Protein AF-A0A4U6WY59-F1 (afdb_monomer_lite)

Foldseek 3Di:
DDDDPDDDDDDDQQDDFAKDKDWDWDWDCPQVPDPPGIDIDIDIDIDGDDHDHDD

Radius of gyration: 16.02 Å; chains: 1; bounding box: 33×18×40 Å

Secondary structure (DSSP, 8-state):
-PPP--------TTSPSEEEEEEEEEEE-TTTTSSS--EEEEEEEEEEE-SS---

Structure (mmCIF, N/CA/C/O backbone):
data_AF-A0A4U6WY59-F1
#
_entry.id   AF-A0A4U6WY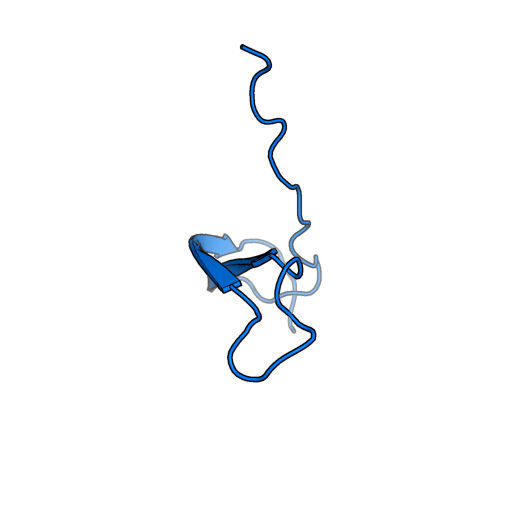59-F1
#
loop_
_atom_site.group_PDB
_atom_site.id
_atom_site.type_symbol
_atom_site.label_atom_id
_atom_site.label_alt_id
_atom_site.label_comp_id
_atom_site.label_asym_id
_atom_site.label_entity_id
_atom_site.label_seq_id
_atom_site.pdbx_PDB_ins_code
_atom_site.Cartn_x
_atom_site.Cartn_y
_atom_site.Cartn_z
_atom_site.occupancy
_atom_site.B_iso_or_equiv
_atom_site.auth_seq_id
_atom_site.auth_comp_id
_atom_site.auth_asym_id
_atom_site.auth_atom_id
_atom_site.pdbx_PDB_model_num
ATOM 1 N N . MET A 1 1 ? -12.506 9.632 -22.897 1.00 52.44 1 MET A N 1
ATOM 2 C CA . MET A 1 1 ? -11.520 9.240 -21.867 1.00 52.44 1 MET A CA 1
ATOM 3 C C . MET A 1 1 ? -12.230 8.280 -20.929 1.00 52.44 1 MET A C 1
ATOM 5 O O . MET A 1 1 ? -13.244 8.677 -20.371 1.00 52.44 1 MET A O 1
ATOM 9 N N . VAL A 1 2 ? -11.803 7.018 -20.844 1.00 67.31 2 VAL A N 1
ATOM 10 C CA . VAL A 1 2 ? -12.404 6.058 -19.901 1.00 67.31 2 VAL A CA 1
ATOM 11 C C . VAL A 1 2 ? -11.923 6.433 -18.495 1.00 67.31 2 VAL A C 1
ATOM 13 O O . VAL A 1 2 ? -10.711 6.563 -18.313 1.00 67.31 2 VAL A O 1
ATOM 16 N N . PRO A 1 3 ? -12.816 6.673 -17.522 1.00 70.00 3 PRO A N 1
ATOM 17 C CA . PRO A 1 3 ? -12.398 6.982 -16.162 1.00 70.00 3 PRO A CA 1
ATOM 18 C C . PRO A 1 3 ? -11.678 5.783 -15.538 1.00 70.00 3 PRO A C 1
ATOM 20 O O . PRO A 1 3 ? -12.077 4.635 -15.721 1.00 70.00 3 PRO A O 1
ATOM 23 N N . ASN A 1 4 ? -10.604 6.061 -14.798 1.00 76.31 4 ASN A N 1
ATOM 24 C CA . ASN A 1 4 ? -9.883 5.055 -14.027 1.00 76.31 4 ASN A CA 1
ATOM 25 C C . ASN A 1 4 ? -10.832 4.428 -12.989 1.00 76.31 4 ASN A C 1
ATOM 27 O O . ASN A 1 4 ? -11.373 5.143 -12.147 1.00 76.31 4 ASN A O 1
ATOM 31 N N . SER A 1 5 ? -11.022 3.106 -13.042 1.00 83.62 5 SER A N 1
ATOM 32 C CA . SER A 1 5 ? -11.888 2.364 -12.112 1.00 83.62 5 SER A CA 1
ATOM 33 C C . SER A 1 5 ? -11.315 2.235 -10.692 1.00 83.62 5 SER A C 1
ATOM 35 O O . SER A 1 5 ? -12.026 1.798 -9.789 1.00 83.62 5 SER A O 1
ATOM 37 N N . GLY A 1 6 ? -10.058 2.636 -10.478 1.00 85.75 6 GLY A N 1
ATOM 38 C CA . GLY A 1 6 ? -9.367 2.533 -9.196 1.00 85.75 6 GLY A CA 1
ATOM 39 C C . GLY A 1 6 ? -9.083 1.086 -8.781 1.00 85.75 6 GLY A C 1
ATOM 40 O O . GLY A 1 6 ? -9.338 0.139 -9.524 1.00 85.75 6 GLY A O 1
ATOM 41 N N . TYR A 1 7 ? -8.544 0.917 -7.574 1.00 88.75 7 TYR A N 1
ATOM 42 C CA . TYR A 1 7 ? -8.335 -0.387 -6.944 1.00 88.75 7 TYR A CA 1
ATOM 43 C C . TYR A 1 7 ? -9.044 -0.416 -5.590 1.00 88.75 7 TYR A C 1
ATOM 45 O O . TYR A 1 7 ? -8.956 0.546 -4.825 1.00 88.75 7 TYR A O 1
ATOM 53 N N . GLN A 1 8 ? -9.735 -1.514 -5.284 1.00 92.75 8 GLN A N 1
ATOM 54 C CA . GLN A 1 8 ? -10.439 -1.689 -4.015 1.00 92.75 8 GLN A CA 1
ATOM 55 C C . GLN A 1 8 ? -9.675 -2.645 -3.103 1.00 92.75 8 GLN A C 1
ATOM 57 O O . GLN A 1 8 ? -9.164 -3.674 -3.538 1.00 92.75 8 GLN A O 1
ATOM 62 N N . TYR A 1 9 ? -9.619 -2.308 -1.819 1.00 93.50 9 TYR A N 1
ATOM 63 C CA . TYR A 1 9 ? -9.062 -3.155 -0.773 1.00 93.50 9 TYR A CA 1
ATOM 64 C C . TYR A 1 9 ? -9.996 -3.147 0.436 1.00 93.50 9 TYR A C 1
ATOM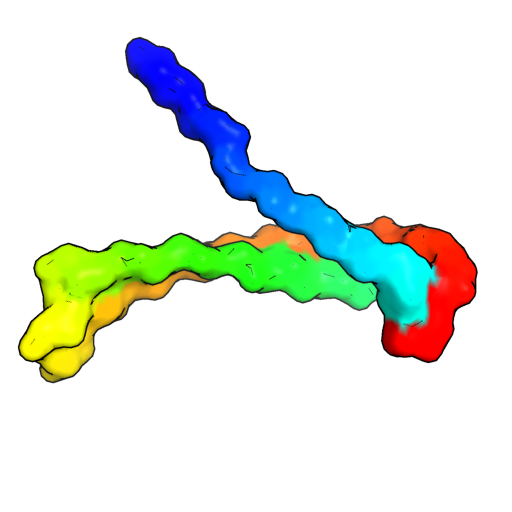 66 O O . TYR A 1 9 ? -10.691 -2.164 0.695 1.00 93.50 9 TYR A O 1
ATOM 74 N N . THR A 1 10 ? -10.012 -4.248 1.180 1.00 96.25 10 THR A N 1
ATOM 75 C CA . THR A 1 10 ? -10.850 -4.403 2.372 1.00 96.25 10 THR A CA 1
ATOM 76 C C . THR A 1 10 ? -9.987 -4.310 3.618 1.00 96.25 10 THR A C 1
ATOM 78 O O . THR A 1 10 ? -8.971 -4.997 3.730 1.00 96.25 10 THR A O 1
ATOM 81 N N . ILE A 1 11 ? -10.399 -3.474 4.570 1.00 96.69 11 ILE A N 1
ATOM 82 C CA . ILE A 1 11 ? -9.773 -3.433 5.892 1.00 96.69 11 ILE A CA 1
ATOM 83 C C . ILE A 1 11 ? -10.147 -4.721 6.646 1.00 96.69 11 ILE A C 1
ATOM 85 O O . ILE A 1 11 ? -11.339 -5.025 6.742 1.00 96.69 11 ILE A O 1
ATOM 89 N N . PRO A 1 12 ? -9.179 -5.492 7.177 1.00 96.94 12 PRO A N 1
ATOM 90 C CA . PRO A 1 12 ? -9.478 -6.710 7.923 1.00 96.94 12 PRO A CA 1
ATOM 91 C C . PRO A 1 12 ? -10.358 -6.422 9.143 1.00 96.94 12 PRO A C 1
ATOM 93 O O . PRO A 1 12 ? -10.032 -5.561 9.955 1.00 96.94 12 PRO A O 1
ATOM 96 N N . SER A 1 13 ? -11.440 -7.182 9.320 1.00 96.56 13 SER A N 1
ATOM 97 C CA . SER A 1 13 ? -12.388 -6.979 10.429 1.00 96.56 13 SER A CA 1
ATOM 98 C C . SER A 1 13 ? -11.795 -7.261 11.813 1.00 96.56 13 SER A C 1
ATOM 100 O O . SER A 1 13 ? -12.300 -6.774 12.821 1.00 96.56 13 SER A O 1
ATOM 102 N N . CYS A 1 14 ? -10.720 -8.048 11.873 1.00 97.31 14 CYS A N 1
ATOM 103 C CA . CYS A 1 14 ? -10.011 -8.358 13.108 1.00 97.31 14 CYS A CA 1
ATOM 104 C C . CYS A 1 14 ? -8.991 -7.285 13.523 1.00 97.31 14 CYS A C 1
ATOM 106 O O . CYS A 1 14 ? -8.466 -7.384 14.633 1.00 97.31 14 CYS A O 1
ATOM 108 N N . LEU A 1 15 ? -8.719 -6.289 12.669 1.00 97.94 15 LEU A N 1
ATOM 109 C CA . LEU A 1 15 ? -7.766 -5.213 12.940 1.00 97.94 15 LEU A CA 1
ATOM 110 C C . LEU A 1 15 ? -8.263 -4.332 14.092 1.00 97.94 15 LEU A C 1
ATOM 112 O O . LEU A 1 15 ? -9.434 -3.945 14.126 1.00 97.94 15 LEU A O 1
ATOM 116 N N . ARG A 1 16 ? -7.379 -4.012 15.040 1.00 98.19 16 ARG A N 1
ATOM 117 C CA . ARG A 1 16 ? -7.714 -3.118 16.150 1.00 98.19 16 ARG A CA 1
ATOM 118 C C . ARG A 1 16 ? -8.120 -1.717 15.652 1.00 98.19 16 ARG A C 1
ATOM 120 O O . ARG A 1 16 ? -7.506 -1.202 14.720 1.00 98.19 16 ARG A O 1
ATOM 127 N N . PRO A 1 17 ? -9.112 -1.058 16.279 1.00 98.31 17 PRO A N 1
ATOM 128 C CA . PRO A 1 17 ? -9.424 0.337 15.982 1.00 98.31 17 PRO A CA 1
ATOM 129 C C . PRO A 1 17 ? -8.226 1.262 16.225 1.00 98.31 17 PRO A C 1
ATOM 131 O O . PRO A 1 17 ? -7.483 1.088 17.194 1.00 98.31 17 PRO A O 1
ATOM 134 N N . GLY A 1 18 ? -8.050 2.272 15.375 1.00 98.19 18 GLY A N 1
ATOM 135 C CA . GLY A 1 18 ? -6.932 3.209 15.480 1.00 98.19 18 GLY A CA 1
ATOM 136 C C . GLY A 1 18 ? -6.669 4.002 14.204 1.00 98.19 18 GLY A C 1
ATOM 137 O O . GLY A 1 18 ? -7.397 3.886 13.221 1.00 98.19 18 GLY A O 1
ATOM 138 N N . TYR A 1 19 ? -5.615 4.817 14.220 1.00 98.31 19 TYR A N 1
ATOM 139 C CA . TYR A 1 19 ? -5.154 5.559 13.046 1.00 98.31 19 TYR A CA 1
ATOM 140 C C . TYR A 1 19 ? -4.103 4.749 12.286 1.00 98.31 19 TYR A C 1
ATOM 142 O O . TYR A 1 19 ? -3.117 4.305 12.873 1.00 98.31 19 TYR A O 1
ATOM 150 N N . TYR A 1 20 ? -4.308 4.578 10.981 1.00 98.00 20 TYR A N 1
ATOM 151 C CA . TYR A 1 20 ? -3.456 3.771 10.112 1.00 98.00 20 TYR A CA 1
ATOM 152 C C . TYR A 1 20 ? -3.083 4.528 8.838 1.00 98.00 20 TYR A C 1
ATOM 154 O O . TYR A 1 20 ? -3.871 5.304 8.294 1.00 98.00 20 TYR A O 1
ATOM 162 N N . LEU A 1 21 ? -1.886 4.235 8.329 1.00 97.62 21 LEU A N 1
ATOM 163 C CA . LEU A 1 21 ? -1.481 4.559 6.966 1.00 97.62 21 LEU A CA 1
ATOM 164 C C . LEU A 1 21 ? -1.629 3.317 6.091 1.00 97.62 21 LEU A C 1
ATOM 166 O O . LEU A 1 21 ? -1.007 2.289 6.356 1.00 97.62 21 LEU A O 1
ATOM 170 N N . VAL A 1 22 ? -2.408 3.424 5.020 1.00 96.88 22 VAL A N 1
ATOM 171 C CA . VAL A 1 22 ? -2.439 2.416 3.958 1.00 96.88 22 VAL A CA 1
ATOM 172 C C . VAL A 1 22 ? -1.511 2.867 2.845 1.00 96.88 22 VAL A C 1
ATOM 174 O O . VAL A 1 22 ? -1.811 3.832 2.148 1.00 96.88 22 VAL A O 1
ATOM 177 N N . ARG A 1 23 ? -0.398 2.154 2.661 1.00 97.44 23 ARG A N 1
ATOM 178 C CA . ARG A 1 23 ? 0.517 2.339 1.530 1.00 97.44 23 ARG A CA 1
ATOM 179 C C . ARG A 1 23 ? 0.078 1.436 0.379 1.00 97.44 23 ARG A C 1
ATOM 181 O O . ARG A 1 23 ? 0.374 0.244 0.382 1.00 97.44 23 ARG A O 1
ATOM 188 N N . HIS A 1 24 ? -0.640 2.000 -0.584 1.00 95.44 24 HIS A N 1
ATOM 189 C CA . HIS A 1 24 ? -0.943 1.334 -1.847 1.00 95.44 24 HIS A CA 1
ATOM 190 C C . HIS A 1 24 ? 0.198 1.597 -2.833 1.00 95.44 24 HIS A C 1
ATOM 192 O O . HIS A 1 24 ? 0.705 2.711 -2.903 1.00 95.44 24 HIS A O 1
ATOM 198 N N . GLU A 1 25 ? 0.623 0.593 -3.591 1.00 96.62 25 GLU A N 1
ATOM 199 C CA . GLU A 1 25 ? 1.729 0.743 -4.532 1.00 96.62 25 GLU A CA 1
ATOM 200 C C . GLU A 1 25 ? 1.443 -0.025 -5.815 1.00 96.62 25 GLU A C 1
ATOM 202 O O . GLU A 1 25 ? 1.135 -1.216 -5.787 1.00 96.62 25 GLU A O 1
ATOM 207 N N . THR A 1 26 ? 1.565 0.671 -6.942 1.00 95.00 26 THR A N 1
ATOM 208 C CA . THR A 1 26 ? 1.604 0.040 -8.261 1.00 95.00 26 THR A CA 1
ATOM 209 C C . THR A 1 26 ? 3.058 -0.139 -8.680 1.00 95.00 26 THR A C 1
ATOM 211 O O . THR A 1 26 ? 3.864 0.782 -8.545 1.00 95.00 26 THR A O 1
ATOM 214 N N . LEU A 1 27 ? 3.388 -1.317 -9.211 1.00 97.19 27 LEU A N 1
ATOM 215 C CA . LEU A 1 27 ? 4.705 -1.623 -9.765 1.00 97.19 27 LEU A CA 1
ATOM 216 C C . LEU A 1 27 ? 4.594 -1.762 -11.283 1.00 97.19 27 LEU A C 1
ATOM 218 O O . LEU A 1 27 ? 3.889 -2.649 -11.765 1.00 97.19 27 LEU A O 1
ATOM 222 N N . ALA A 1 28 ? 5.298 -0.924 -12.046 1.00 97.38 28 ALA A N 1
ATOM 223 C CA . ALA A 1 28 ? 5.419 -1.124 -13.487 1.00 97.38 28 ALA A CA 1
ATOM 224 C C . ALA A 1 28 ? 6.659 -1.978 -13.786 1.00 97.38 28 ALA A C 1
ATOM 226 O O . ALA A 1 28 ? 7.786 -1.617 -13.442 1.00 97.38 28 ALA A O 1
ATOM 227 N N . LEU A 1 29 ? 6.432 -3.129 -14.427 1.00 98.12 29 LEU A N 1
ATOM 228 C CA . LEU A 1 29 ? 7.447 -4.168 -14.637 1.00 98.12 29 LEU A CA 1
ATOM 229 C C . LEU A 1 29 ? 8.029 -4.188 -16.059 1.00 98.12 29 LEU A C 1
ATOM 231 O O . LEU A 1 29 ? 8.812 -5.070 -16.387 1.00 98.12 29 LEU A O 1
ATOM 235 N N . HIS A 1 30 ? 7.678 -3.228 -16.919 1.00 97.94 30 HIS A N 1
ATOM 236 C CA . HIS A 1 30 ? 8.073 -3.256 -18.334 1.00 97.94 30 HIS A CA 1
ATOM 237 C C . HIS A 1 30 ? 9.594 -3.182 -18.568 1.00 97.94 30 HIS A C 1
ATOM 239 O O . HIS A 1 30 ? 10.048 -3.548 -19.646 1.00 97.94 30 HIS A O 1
ATOM 245 N N . ALA A 1 31 ? 10.377 -2.754 -17.572 1.00 97.88 31 ALA A N 1
ATOM 246 C CA . ALA A 1 31 ? 11.840 -2.737 -17.606 1.00 97.88 31 ALA A CA 1
ATOM 247 C C . ALA A 1 31 ? 12.488 -3.644 -16.536 1.00 97.88 31 ALA A C 1
ATOM 249 O O . ALA A 1 31 ? 13.687 -3.551 -16.287 1.00 97.88 31 ALA A O 1
ATOM 250 N N . SER A 1 32 ? 11.737 -4.559 -15.902 1.00 97.88 32 SER A N 1
ATOM 251 C CA . SER A 1 32 ? 12.216 -5.340 -14.743 1.00 97.88 32 SER A CA 1
ATOM 252 C C . SER A 1 32 ? 13.310 -6.373 -15.053 1.00 97.88 32 SER A C 1
ATOM 254 O O . SER A 1 32 ? 13.791 -7.038 -14.140 1.00 97.88 32 SER A O 1
ATOM 256 N N . TYR A 1 33 ? 13.692 -6.539 -16.320 1.00 97.50 33 TYR A N 1
ATOM 257 C CA . TYR A 1 33 ? 14.714 -7.488 -16.773 1.00 97.50 33 TYR A CA 1
ATOM 258 C C . TYR A 1 33 ? 16.157 -6.990 -16.569 1.00 97.50 33 TYR A C 1
ATOM 260 O O . TYR A 1 33 ? 1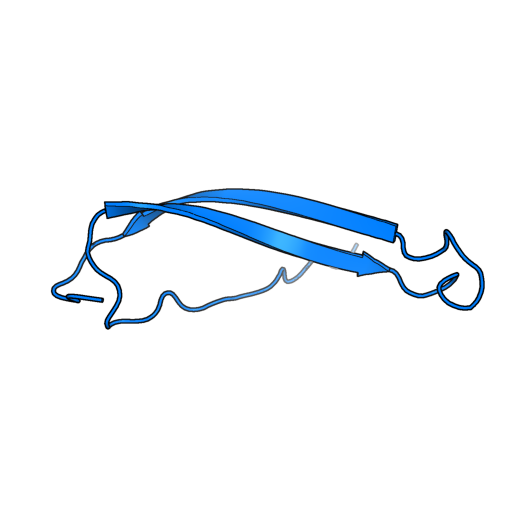7.106 -7.724 -16.833 1.00 97.50 33 TYR A O 1
ATOM 268 N N . THR A 1 34 ? 16.367 -5.749 -16.123 1.00 97.69 34 THR A N 1
ATOM 269 C CA . THR A 1 34 ? 17.696 -5.212 -15.783 1.00 97.69 34 THR A CA 1
ATOM 270 C C . THR A 1 34 ? 17.607 -4.406 -14.495 1.00 97.69 34 THR A C 1
ATOM 272 O O . THR A 1 34 ? 16.613 -3.727 -14.256 1.00 97.69 34 THR A O 1
ATOM 275 N N . TYR A 1 35 ? 18.625 -4.494 -13.638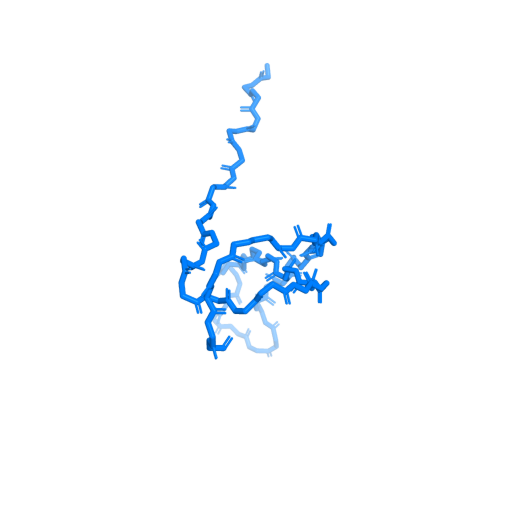 1.00 95.75 35 TYR A N 1
ATOM 276 C CA . TYR A 1 35 ? 18.647 -3.761 -12.375 1.00 95.75 35 TYR A CA 1
ATOM 277 C C . TYR A 1 35 ? 19.429 -2.440 -12.501 1.00 95.75 35 TYR A C 1
ATOM 279 O O . TYR A 1 35 ? 20.578 -2.486 -12.947 1.00 95.75 35 TYR A O 1
ATOM 287 N N . PRO A 1 36 ? 18.866 -1.293 -12.058 1.00 95.00 36 PRO A N 1
ATOM 288 C CA . PRO A 1 36 ? 17.489 -1.092 -11.579 1.00 95.00 36 PRO A CA 1
ATOM 289 C C . PRO A 1 36 ? 16.486 -0.868 -12.734 1.00 95.00 36 PRO A C 1
ATOM 291 O O . PRO A 1 36 ? 16.756 -0.077 -13.632 1.00 95.00 36 PRO A O 1
ATOM 294 N N . GLY A 1 37 ? 15.314 -1.523 -12.692 1.00 97.44 37 GLY A N 1
ATOM 295 C CA . GLY A 1 37 ? 14.332 -1.460 -13.793 1.00 97.44 37 GLY A CA 1
ATOM 296 C C . GLY A 1 37 ? 12.848 -1.591 -13.421 1.00 97.44 37 GLY A C 1
ATOM 297 O O . GLY A 1 37 ? 11.981 -1.316 -14.246 1.00 97.44 37 GLY A O 1
ATOM 298 N N . VAL A 1 38 ? 12.516 -1.954 -12.177 1.00 98.25 38 VAL A N 1
ATOM 299 C CA . VAL A 1 38 ? 11.134 -1.852 -11.669 1.00 98.25 38 VAL A CA 1
ATOM 300 C C . VAL A 1 38 ? 10.838 -0.396 -11.321 1.00 98.25 38 VAL A C 1
ATOM 302 O O . VAL A 1 38 ? 11.646 0.259 -10.663 1.00 98.25 38 VAL A O 1
ATOM 305 N N . GLN A 1 39 ? 9.671 0.102 -11.726 1.00 98.25 39 GLN A N 1
ATOM 306 C CA . GLN A 1 39 ? 9.212 1.447 -11.379 1.00 98.25 39 GLN A CA 1
ATOM 307 C C . GLN A 1 39 ? 8.135 1.363 -10.297 1.00 98.25 39 GLN A C 1
ATOM 309 O O . GLN A 1 39 ? 7.128 0.672 -10.462 1.00 98.25 39 GLN A O 1
ATOM 314 N N . PHE A 1 40 ? 8.363 2.068 -9.193 1.00 97.81 40 PHE A N 1
ATOM 315 C CA . PHE A 1 40 ? 7.526 2.053 -7.997 1.00 97.81 40 PHE A CA 1
ATOM 316 C C . PHE A 1 40 ? 6.663 3.320 -7.944 1.00 97.81 40 PHE A C 1
ATOM 318 O O . PHE A 1 40 ? 7.198 4.428 -7.983 1.00 97.81 40 PHE A O 1
ATOM 325 N N . TYR A 1 41 ? 5.343 3.166 -7.815 1.00 96.50 41 TYR A N 1
ATOM 326 C CA . TYR A 1 41 ? 4.380 4.269 -7.695 1.00 96.50 41 TYR A CA 1
ATOM 327 C C . TYR A 1 41 ? 3.595 4.154 -6.376 1.00 96.50 41 TYR A C 1
ATOM 329 O O . TYR A 1 41 ? 2.456 3.670 -6.377 1.00 96.50 41 TYR A O 1
ATOM 337 N N . PRO A 1 42 ? 4.194 4.532 -5.230 1.00 97.12 42 PRO A N 1
ATOM 338 C CA . PRO A 1 42 ? 3.528 4.471 -3.935 1.00 97.12 42 PRO A CA 1
ATOM 339 C C . PRO A 1 42 ? 2.572 5.652 -3.715 1.00 97.12 42 PRO A C 1
ATOM 341 O O . PRO A 1 42 ? 2.861 6.791 -4.076 1.00 97.12 42 PRO A O 1
ATOM 344 N N . GLY A 1 43 ? 1.460 5.382 -3.038 1.00 95.69 43 GLY A N 1
ATOM 345 C CA . GLY A 1 43 ? 0.509 6.362 -2.523 1.00 95.69 43 GLY A CA 1
ATOM 346 C C . GLY A 1 43 ? 0.029 5.967 -1.126 1.00 95.69 43 GLY A C 1
ATOM 347 O O . GLY A 1 43 ? -0.097 4.783 -0.812 1.00 95.69 43 GLY A O 1
ATOM 348 N N . CYS A 1 44 ? -0.227 6.959 -0.274 1.00 96.81 44 CYS A N 1
ATOM 349 C CA . CYS A 1 44 ? -0.634 6.740 1.114 1.00 96.81 44 CYS A CA 1
ATOM 350 C C . CYS A 1 44 ? -2.043 7.280 1.378 1.00 96.81 44 CYS A C 1
ATOM 352 O O . CYS A 1 44 ? -2.343 8.427 1.051 1.00 96.81 44 CYS A O 1
ATOM 354 N N . HIS A 1 45 ? -2.875 6.480 2.044 1.00 96.00 45 HIS A N 1
ATOM 355 C CA . HIS A 1 45 ? -4.174 6.893 2.574 1.00 96.00 45 HIS A CA 1
ATOM 356 C C . HIS A 1 45 ? -4.123 6.921 4.102 1.00 96.00 45 HIS A C 1
ATOM 358 O O . HIS A 1 45 ? -3.644 5.974 4.725 1.00 96.00 45 HIS A O 1
ATOM 364 N N . GLN A 1 46 ? -4.627 7.995 4.705 1.00 98.12 46 GLN A N 1
ATOM 365 C CA . GLN A 1 46 ? -4.757 8.125 6.156 1.00 98.12 46 GLN A CA 1
ATOM 366 C C . GLN A 1 46 ? -6.164 7.704 6.562 1.00 98.12 46 GLN A C 1
ATOM 368 O O . GLN A 1 46 ? -7.134 8.321 6.128 1.00 98.12 4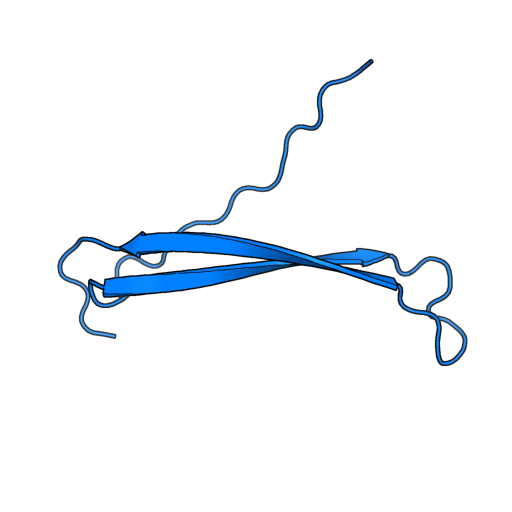6 GLN A O 1
ATOM 373 N N . LEU A 1 47 ? -6.270 6.656 7.375 1.00 96.94 47 LEU A N 1
ATOM 374 C CA . LEU A 1 47 ? -7.545 6.087 7.795 1.00 96.94 47 LEU A CA 1
ATOM 375 C C . LEU A 1 47 ? -7.669 6.110 9.316 1.00 96.94 47 LEU A C 1
ATOM 377 O O . LEU A 1 47 ? -6.709 5.834 10.035 1.00 96.94 47 LEU A O 1
ATOM 381 N N . GLN A 1 48 ? -8.884 6.353 9.795 1.00 97.88 48 GLN A N 1
ATOM 382 C CA . GLN A 1 48 ? -9.294 5.989 11.144 1.00 97.88 48 GLN A CA 1
ATOM 383 C C . GLN A 1 48 ? -10.115 4.698 11.053 1.00 97.88 48 GLN A C 1
ATOM 385 O O . GLN A 1 48 ? -11.248 4.706 10.577 1.00 97.88 48 GLN A O 1
ATOM 390 N N . VAL A 1 49 ? -9.530 3.582 11.477 1.00 97.06 49 VAL A N 1
ATOM 391 C CA . VAL A 1 49 ? -10.189 2.275 11.531 1.00 97.06 49 VAL A CA 1
ATOM 392 C C . VAL A 1 49 ? -11.046 2.202 12.793 1.00 97.06 49 VAL A C 1
ATOM 394 O O . VAL A 1 49 ? -10.570 2.484 13.893 1.00 97.06 49 VAL A O 1
ATOM 397 N N . SER A 1 50 ? -12.307 1.808 12.633 1.00 97.31 50 SER A N 1
ATOM 398 C CA . SER A 1 50 ? -13.258 1.529 13.713 1.00 97.31 50 SER A CA 1
ATOM 399 C C . SER A 1 50 ? -13.611 0.035 13.754 1.00 97.31 50 SER A C 1
ATOM 401 O O . SER A 1 50 ? -13.271 -0.713 12.838 1.00 97.31 50 SER A O 1
ATOM 403 N N . GLY A 1 51 ? -14.273 -0.418 14.824 1.00 96.12 51 GLY A N 1
ATOM 404 C CA . GLY A 1 51 ? -14.704 -1.811 14.989 1.00 96.12 51 GLY A CA 1
ATOM 405 C C . GLY A 1 51 ? -14.386 -2.375 16.372 1.00 96.12 51 GLY A C 1
ATOM 406 O O . GLY A 1 51 ? -14.150 -1.627 17.317 1.00 96.12 51 GLY A O 1
ATOM 407 N N . SER A 1 52 ? -14.382 -3.702 16.486 1.00 97.00 52 SER A N 1
ATOM 408 C CA . SER A 1 52 ? -14.082 -4.438 17.726 1.00 97.00 52 SER A CA 1
ATOM 409 C C . SER A 1 52 ? -12.934 -5.440 17.563 1.00 97.00 52 SER A C 1
ATOM 411 O O . SER A 1 52 ? -12.792 -6.357 18.371 1.00 97.00 52 SER A O 1
ATOM 413 N N . GLY A 1 53 ? -12.149 -5.306 16.489 1.00 96.75 53 GLY A N 1
ATOM 414 C CA . GLY A 1 53 ? -10.963 -6.120 16.261 1.00 96.75 53 GLY A CA 1
ATOM 415 C C . GLY A 1 53 ? -9.912 -5.916 17.353 1.00 96.75 53 GLY A C 1
ATOM 416 O O . GLY A 1 53 ? -9.902 -4.910 18.063 1.00 96.75 53 GLY A O 1
ATOM 417 N N . THR A 1 54 ? -9.026 -6.893 17.507 1.00 95.06 54 THR A N 1
ATOM 418 C CA . THR A 1 54 ? -8.041 -6.940 18.601 1.00 95.06 54 THR A CA 1
ATOM 419 C C . THR A 1 54 ? -6.626 -7.276 18.132 1.00 95.06 54 THR A C 1
ATOM 421 O O . THR A 1 54 ? -5.729 -7.391 18.966 1.00 95.06 54 THR A O 1
ATOM 424 N N . LYS A 1 55 ? -6.424 -7.439 16.820 1.00 79.25 55 LYS A N 1
ATOM 425 C CA . LYS A 1 55 ? -5.129 -7.734 16.196 1.00 79.25 55 LYS A CA 1
ATOM 426 C C . LYS A 1 55 ? -4.318 -6.467 15.950 1.00 79.25 55 LYS A C 1
ATOM 428 O O . LYS A 1 55 ? -4.924 -5.442 15.554 1.00 79.25 55 LYS A O 1
#

InterPro domains:
  IPR00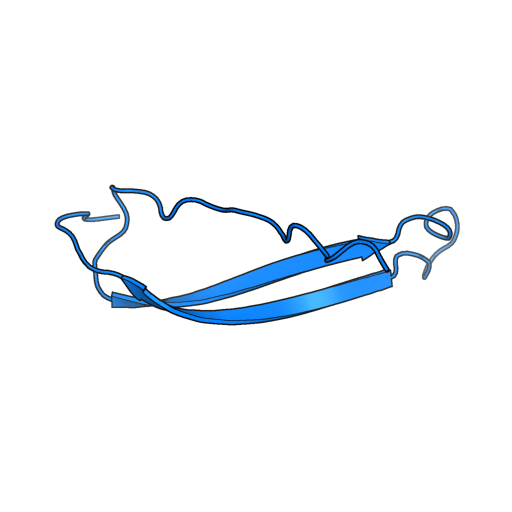5103 Auxiliary Activity family 9, catalytic domain [PF03443] (5-54)
  IPR049892 Auxiliary Activity family 9 [PTHR33353] (4-54)

Organism: NCBI:txid1306861

pLDDT: mean 93.81, std 8.76, range [52.44, 98.31]

Sequence (55 aa):
MVPNSGYQYTIPSCLRPGYYLVRHETLALHASYTYPGVQFYPGCHQLQVSGSGTK